Protein AF-A0A832HZ19-F1 (afdb_monomer_lite)

Sequence (85 aa):
MAFMYVLTPELRIKLKEPLGMLIQGSFNETTARIKSMIAHEKPPAIISVGDTVSKNLVENGVLPKLAIVDNRVMRKKTRSLSLPV

Foldseek 3Di:
DDDDDDDDPVRVVVVVDDPDDDQDDDLVRSLVVVVVCCVVVVDPFAEAEEQVRCVSCQVVPNHGPYYHYDCDDPNHHHPDDDHDD

pLDDT: mean 89.75, std 7.65, range [53.78, 97.19]

Radius of gyration: 15.36 Å; chains: 1; bounding box: 31×31×38 Å

Secondary structure (DSSP, 8-state):
--------HHHHHHTTS-SS----S-HHHHHHHHHHHHHHH--S--EEESHHHHHHHHHTT---SEEE--SEETTEE-PPP----

Structure (mmCIF, N/CA/C/O backbone):
data_AF-A0A832HZ19-F1
#
_entry.id   AF-A0A832HZ19-F1
#
loop_
_atom_site.group_PDB
_atom_site.id
_atom_site.type_symbol
_atom_site.label_atom_id
_atom_site.label_alt_id
_atom_site.label_comp_id
_atom_site.label_asym_id
_atom_site.label_entity_id
_atom_site.label_seq_id
_atom_site.pdbx_PDB_ins_code
_atom_site.Cartn_x
_atom_site.Cartn_y
_atom_site.Cartn_z
_atom_site.occupancy
_atom_site.B_iso_or_equiv
_atom_site.auth_seq_id
_atom_site.auth_comp_id
_atom_site.auth_asym_id
_atom_site.auth_atom_id
_atom_site.pdbx_PDB_model_num
ATOM 1 N N . MET A 1 1 ? -0.685 -18.933 -24.122 1.00 53.78 1 MET A N 1
ATOM 2 C CA . MET A 1 1 ? 0.051 -17.898 -24.880 1.00 53.78 1 MET A CA 1
ATOM 3 C C . MET A 1 1 ? 0.034 -16.633 -24.037 1.00 53.78 1 MET A C 1
ATOM 5 O O . MET A 1 1 ? -1.051 -16.180 -23.702 1.00 53.78 1 MET A O 1
ATOM 9 N N . ALA A 1 2 ? 1.187 -16.156 -23.567 1.00 71.56 2 ALA A N 1
ATOM 10 C CA . ALA A 1 2 ? 1.248 -14.973 -22.710 1.00 71.56 2 ALA A CA 1
ATOM 11 C C . ALA A 1 2 ? 1.509 -13.742 -23.582 1.00 71.56 2 ALA A C 1
ATOM 13 O O . ALA A 1 2 ? 2.523 -13.683 -24.274 1.00 71.56 2 ALA A O 1
ATOM 14 N N . PHE A 1 3 ? 0.592 -12.778 -23.564 1.00 79.62 3 PHE A N 1
ATOM 15 C CA . PHE A 1 3 ? 0.834 -11.479 -24.179 1.00 79.62 3 PHE A CA 1
ATOM 16 C C . PHE A 1 3 ? 1.788 -10.690 -23.283 1.00 79.62 3 PHE A C 1
ATOM 18 O O . PHE A 1 3 ? 1.502 -10.470 -22.105 1.00 79.62 3 PHE A O 1
ATOM 25 N N . MET A 1 4 ? 2.935 -10.286 -23.831 1.00 84.69 4 MET A N 1
ATOM 26 C CA . MET A 1 4 ? 3.873 -9.422 -23.124 1.00 84.69 4 MET A CA 1
ATOM 27 C C . MET A 1 4 ? 3.501 -7.967 -23.394 1.00 84.69 4 MET A C 1
ATOM 29 O O . MET A 1 4 ? 3.819 -7.416 -24.445 1.00 84.69 4 MET A O 1
ATOM 33 N N . TYR A 1 5 ? 2.809 -7.350 -22.441 1.00 86.38 5 TYR A N 1
ATOM 34 C CA . TYR A 1 5 ? 2.505 -5.926 -22.494 1.00 86.38 5 TYR A CA 1
ATOM 35 C C . TYR A 1 5 ? 3.734 -5.122 -22.068 1.00 86.38 5 TYR A C 1
ATOM 37 O O . TYR A 1 5 ? 4.274 -5.320 -20.979 1.00 86.38 5 TYR A O 1
ATOM 45 N N . VAL A 1 6 ? 4.177 -4.208 -22.932 1.00 90.44 6 VAL A N 1
ATOM 46 C CA . VAL A 1 6 ? 5.316 -3.321 -22.674 1.00 90.44 6 VAL A CA 1
ATOM 47 C C . VAL A 1 6 ? 4.828 -1.879 -22.699 1.00 90.44 6 VAL A C 1
ATOM 49 O O . VAL A 1 6 ? 4.157 -1.453 -23.634 1.00 90.44 6 VAL A O 1
ATOM 52 N N . LEU A 1 7 ? 5.163 -1.124 -21.652 1.00 92.75 7 LEU A N 1
ATOM 53 C CA . LEU A 1 7 ? 4.891 0.310 -21.582 1.00 92.75 7 LEU A CA 1
ATOM 54 C C . LEU A 1 7 ? 5.709 1.061 -22.634 1.00 92.75 7 LEU A C 1
ATOM 56 O O . LEU A 1 7 ? 6.932 0.908 -22.681 1.00 92.75 7 LEU A O 1
ATOM 60 N N . THR A 1 8 ? 5.048 1.915 -23.418 1.00 96.31 8 THR A N 1
ATOM 61 C CA . THR A 1 8 ? 5.738 2.829 -24.335 1.00 96.31 8 THR A CA 1
ATOM 62 C C . THR A 1 8 ? 6.574 3.849 -23.543 1.00 96.31 8 THR A C 1
ATOM 64 O O . THR A 1 8 ? 6.277 4.108 -22.365 1.00 96.31 8 THR A O 1
ATOM 67 N N . PRO A 1 9 ? 7.627 4.441 -24.137 1.00 95.62 9 PRO A N 1
ATOM 68 C CA . PRO A 1 9 ? 8.441 5.457 -23.469 1.00 95.62 9 PRO A CA 1
ATOM 69 C C . PRO A 1 9 ? 7.622 6.638 -22.928 1.00 95.62 9 PRO A C 1
ATOM 71 O O . PRO A 1 9 ? 7.855 7.091 -21.807 1.00 95.62 9 PRO A O 1
ATOM 74 N N . GLU A 1 10 ? 6.617 7.084 -23.678 1.00 96.12 10 GLU A N 1
ATOM 75 C CA . GLU A 1 10 ? 5.753 8.216 -23.335 1.00 96.12 10 GLU A CA 1
ATOM 76 C C . GLU A 1 10 ? 4.890 7.885 -22.115 1.00 96.12 10 GLU A C 1
ATOM 78 O O . GLU A 1 10 ? 4.832 8.655 -21.153 1.00 96.12 10 GLU A O 1
ATOM 83 N N . LEU A 1 11 ? 4.273 6.697 -22.105 1.00 95.31 11 LEU A N 1
ATOM 84 C CA . LEU A 1 11 ? 3.495 6.228 -20.959 1.00 95.31 11 LEU A CA 1
ATOM 85 C C . LEU A 1 11 ? 4.378 6.018 -19.730 1.00 95.31 11 LEU A C 1
ATOM 87 O O . LEU A 1 11 ? 3.962 6.340 -18.621 1.00 95.31 11 LEU A O 1
ATOM 91 N N . ARG A 1 12 ? 5.613 5.535 -19.901 1.00 92.81 12 ARG A N 1
ATOM 92 C CA . ARG A 1 12 ? 6.561 5.389 -18.788 1.00 92.81 12 ARG A CA 1
ATOM 93 C C . ARG A 1 12 ? 6.884 6.731 -18.135 1.00 92.81 12 ARG A C 1
ATOM 95 O O . ARG A 1 12 ? 7.077 6.756 -16.924 1.00 92.81 12 ARG A O 1
ATOM 102 N N . ILE A 1 13 ? 6.984 7.816 -18.900 1.00 94.38 13 ILE A N 1
ATOM 103 C CA . ILE A 1 13 ? 7.191 9.158 -18.339 1.00 94.38 13 ILE A CA 1
ATOM 104 C C . ILE A 1 13 ? 5.915 9.615 -17.632 1.00 94.38 13 ILE A C 1
ATOM 106 O O . ILE A 1 13 ? 5.974 9.976 -16.462 1.00 94.38 13 ILE A O 1
ATOM 110 N N . LYS A 1 14 ? 4.761 9.508 -18.299 1.00 94.31 14 LYS A N 1
ATOM 111 C CA . LYS A 1 14 ? 3.470 9.952 -17.756 1.00 94.31 14 LYS A CA 1
ATOM 112 C C . LYS A 1 14 ? 3.103 9.266 -16.437 1.00 94.31 14 LYS A C 1
ATOM 114 O O . LYS A 1 14 ? 2.613 9.919 -15.528 1.00 94.31 14 LYS A O 1
ATOM 119 N N . LEU A 1 15 ? 3.358 7.964 -16.316 1.00 92.56 15 LEU A N 1
ATOM 120 C CA . LEU A 1 15 ? 3.022 7.176 -15.125 1.00 92.56 15 LEU A CA 1
ATOM 121 C C . LEU A 1 15 ? 4.007 7.346 -13.956 1.00 92.56 15 LEU A C 1
ATOM 123 O O . LEU A 1 15 ? 3.824 6.708 -12.921 1.00 92.56 15 LEU A O 1
ATOM 127 N N . LYS A 1 16 ? 5.060 8.161 -14.101 1.00 90.62 16 LYS A N 1
ATOM 128 C CA . LYS A 1 16 ? 5.889 8.568 -12.954 1.00 90.62 16 LYS A CA 1
ATOM 129 C C . LYS A 1 16 ? 5.217 9.647 -12.113 1.00 90.62 16 LYS A C 1
ATOM 131 O O . LYS A 1 16 ? 5.542 9.758 -10.934 1.00 90.62 16 LYS A O 1
ATOM 136 N N . GLU A 1 17 ? 4.304 10.408 -12.707 1.00 93.62 17 GLU A N 1
ATOM 137 C CA . GLU A 1 17 ? 3.522 11.393 -11.975 1.00 93.62 17 GLU A CA 1
ATOM 138 C C . GLU A 1 17 ? 2.467 10.688 -11.109 1.00 93.62 17 GLU A C 1
ATOM 140 O O . GLU A 1 17 ? 1.825 9.735 -11.571 1.00 93.62 17 GLU A O 1
ATOM 145 N N . PRO A 1 18 ? 2.266 11.123 -9.852 1.00 92.81 18 PRO A N 1
ATOM 146 C CA . PRO A 1 18 ? 1.212 10.586 -9.007 1.00 92.81 18 PRO A CA 1
ATOM 147 C C . PRO A 1 18 ? -0.159 10.733 -9.677 1.00 92.81 18 PRO A C 1
ATOM 149 O O . PRO A 1 18 ? -0.592 11.833 -10.005 1.00 92.81 18 PRO A O 1
ATOM 152 N N . LEU A 1 19 ? -0.882 9.621 -9.831 1.00 91.56 19 LEU A N 1
ATOM 153 C CA . LEU A 1 19 ? -2.261 9.627 -10.349 1.00 91.56 19 LEU A CA 1
ATOM 154 C C . LEU A 1 19 ? -3.287 10.152 -9.328 1.00 91.56 19 LEU A C 1
ATOM 156 O O . LEU A 1 19 ? -4.470 10.264 -9.633 1.00 91.56 19 LEU A O 1
ATOM 160 N N . GLY A 1 20 ? -2.841 10.443 -8.109 1.00 91.44 20 GLY A N 1
ATOM 161 C CA . GLY A 1 20 ? -3.657 10.945 -7.017 1.00 91.44 20 GLY A CA 1
ATOM 162 C C . GLY A 1 20 ? -2.811 11.748 -6.039 1.00 91.44 20 GLY A C 1
ATOM 163 O O . GLY A 1 20 ? -1.685 12.145 -6.340 1.00 91.44 20 GLY A O 1
ATOM 164 N N . MET A 1 21 ? -3.349 11.979 -4.845 1.00 93.12 21 MET A N 1
ATOM 165 C CA . MET A 1 21 ? -2.649 12.743 -3.820 1.00 93.12 21 MET A CA 1
ATOM 166 C C . MET A 1 21 ? -1.402 11.997 -3.333 1.00 93.12 21 MET A C 1
ATOM 168 O O . MET A 1 21 ? -1.495 10.908 -2.766 1.00 93.12 21 MET A O 1
ATOM 172 N N . LEU A 1 22 ? -0.231 12.611 -3.507 1.00 93.31 22 LEU A N 1
ATOM 173 C CA . LEU A 1 22 ? 1.000 12.127 -2.896 1.00 93.31 22 LEU A CA 1
ATOM 174 C C . LEU A 1 22 ? 1.068 12.594 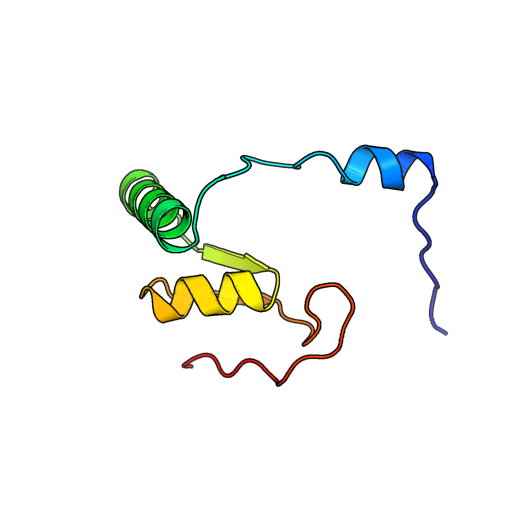-1.438 1.00 93.31 22 LEU A C 1
ATOM 176 O O . LEU A 1 22 ? 1.221 13.783 -1.161 1.00 93.31 22 LEU A O 1
ATOM 180 N N . ILE A 1 23 ? 0.988 11.650 -0.504 1.00 92.44 23 ILE A N 1
ATOM 181 C CA . ILE A 1 23 ? 1.161 11.919 0.925 1.00 92.44 23 ILE A CA 1
ATOM 182 C C . ILE A 1 23 ? 2.634 11.692 1.279 1.00 92.44 23 ILE A C 1
ATOM 184 O O . ILE A 1 23 ? 3.111 10.560 1.269 1.00 92.44 23 ILE A O 1
ATOM 188 N N . GLN A 1 24 ? 3.359 12.774 1.565 1.00 92.38 24 GLN A N 1
ATOM 189 C CA . GLN A 1 24 ? 4.784 12.746 1.909 1.00 92.38 24 GLN A CA 1
ATOM 190 C C . GLN A 1 24 ? 5.001 12.841 3.425 1.00 92.38 24 GLN A C 1
ATOM 192 O O . GLN A 1 24 ? 4.183 13.423 4.137 1.00 92.38 24 GLN A O 1
ATOM 197 N N . GLY A 1 25 ? 6.116 12.279 3.894 1.00 92.81 25 GLY A N 1
ATOM 198 C CA . GLY A 1 25 ? 6.521 12.257 5.299 1.00 92.81 25 GLY A CA 1
ATOM 199 C C . GLY A 1 25 ? 7.070 10.892 5.710 1.00 92.81 25 GLY A C 1
ATOM 200 O O . GLY A 1 25 ? 7.228 9.986 4.888 1.00 92.81 25 GLY A O 1
ATOM 201 N N . SER A 1 26 ? 7.347 10.735 6.996 1.00 89.12 26 SER A N 1
ATOM 202 C CA . SER A 1 26 ? 7.641 9.445 7.620 1.00 89.12 26 SER A CA 1
ATOM 203 C C . SER A 1 26 ? 6.417 8.518 7.618 1.00 89.12 26 SER A C 1
ATOM 205 O O . SER A 1 26 ? 5.271 8.945 7.444 1.00 89.12 26 SER A O 1
ATOM 207 N N . PHE A 1 27 ? 6.632 7.221 7.856 1.00 83.50 27 PHE A N 1
ATOM 208 C CA . PHE A 1 27 ? 5.534 6.250 7.949 1.00 83.50 27 PHE A CA 1
ATOM 209 C C . PHE A 1 27 ? 4.483 6.642 8.997 1.00 83.50 27 PHE A C 1
ATOM 211 O O . PHE A 1 27 ? 3.287 6.543 8.731 1.00 83.50 27 PHE A O 1
ATOM 218 N N . ASN A 1 28 ? 4.907 7.165 10.148 1.00 85.31 28 ASN A N 1
ATOM 219 C CA . ASN A 1 28 ? 3.987 7.582 11.205 1.00 85.31 28 ASN A CA 1
ATOM 220 C C . ASN A 1 28 ? 3.140 8.791 10.778 1.00 85.31 28 ASN A C 1
ATOM 222 O O . ASN A 1 28 ? 1.922 8.781 10.954 1.00 85.31 28 ASN A O 1
ATOM 226 N N . GLU A 1 29 ? 3.761 9.804 10.166 1.00 91.12 29 GLU A N 1
ATOM 227 C CA . GLU A 1 29 ? 3.064 11.012 9.699 1.00 91.12 29 GLU A CA 1
ATOM 228 C C . GLU A 1 29 ? 2.059 10.694 8.591 1.00 91.12 29 GLU A C 1
ATOM 230 O O . GLU A 1 29 ? 0.897 11.104 8.650 1.00 91.12 29 GLU A O 1
ATOM 235 N N . THR A 1 30 ? 2.490 9.924 7.590 1.00 92.00 30 THR A N 1
ATOM 236 C CA . THR A 1 30 ? 1.631 9.547 6.462 1.00 92.00 30 THR A CA 1
ATOM 237 C C . THR A 1 30 ? 0.439 8.714 6.927 1.00 92.00 30 THR A C 1
ATOM 239 O O . THR A 1 30 ? -0.694 8.981 6.524 1.00 92.00 30 THR A O 1
ATOM 242 N N . THR A 1 31 ? 0.654 7.770 7.844 1.00 87.44 31 THR A N 1
ATOM 243 C CA . THR A 1 31 ? -0.422 6.918 8.364 1.00 87.44 31 THR A CA 1
ATOM 244 C C . THR A 1 31 ? -1.405 7.685 9.239 1.00 87.44 31 THR A C 1
ATOM 246 O O . THR A 1 31 ? -2.613 7.466 9.136 1.00 87.44 31 THR A O 1
ATOM 249 N N . ALA A 1 32 ? -0.927 8.624 10.061 1.00 91.31 32 AL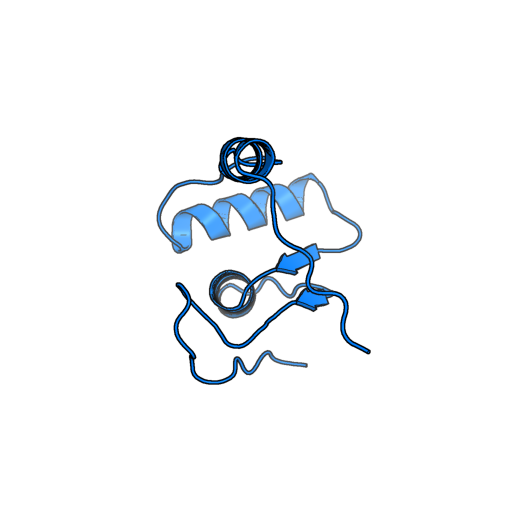A A N 1
ATOM 250 C CA . ALA A 1 32 ? -1.798 9.514 10.825 1.00 91.31 32 ALA A CA 1
ATOM 251 C C . ALA A 1 32 ? -2.694 10.348 9.896 1.00 91.31 32 ALA A C 1
ATOM 253 O O . ALA A 1 32 ? -3.900 10.445 10.119 1.00 91.31 32 ALA A O 1
ATOM 254 N N . ARG A 1 33 ? -2.132 10.880 8.804 1.00 94.00 33 ARG A N 1
ATOM 255 C CA . ARG A 1 33 ? -2.892 11.654 7.814 1.00 94.00 33 ARG A CA 1
ATOM 256 C C . ARG A 1 33 ? -3.950 10.806 7.109 1.00 94.00 33 ARG A C 1
ATOM 258 O O . ARG A 1 33 ? -5.089 11.247 6.988 1.00 94.00 33 ARG A O 1
ATOM 265 N N . ILE A 1 34 ? -3.603 9.578 6.721 1.00 93.31 34 ILE A N 1
ATOM 266 C CA . ILE A 1 34 ? -4.545 8.618 6.125 1.00 93.31 34 ILE A CA 1
ATOM 267 C C . ILE A 1 34 ? -5.699 8.314 7.089 1.00 93.31 34 ILE A C 1
ATOM 269 O O . ILE A 1 34 ? -6.856 8.351 6.680 1.00 93.31 34 ILE A O 1
ATOM 273 N N . LYS A 1 35 ? -5.419 8.071 8.377 1.00 92.81 35 LYS A N 1
ATOM 274 C CA . LYS A 1 35 ? -6.466 7.846 9.390 1.00 92.81 35 LYS A CA 1
ATOM 275 C C . LYS A 1 35 ? -7.426 9.027 9.502 1.00 92.81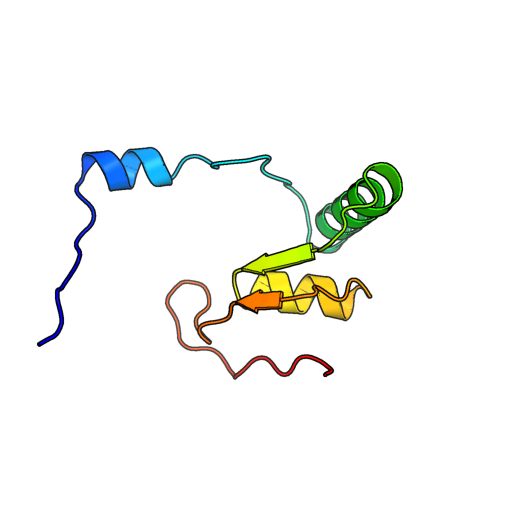 35 LYS A C 1
ATOM 277 O O . LYS A 1 35 ? -8.636 8.815 9.542 1.00 92.81 35 LYS A O 1
ATOM 282 N N . SER A 1 36 ? -6.905 10.253 9.512 1.00 94.75 36 SER A N 1
ATOM 283 C CA . SER A 1 36 ? -7.735 11.461 9.537 1.00 94.75 36 SER A CA 1
ATOM 284 C C . SER A 1 36 ? -8.623 11.577 8.296 1.00 94.75 36 SER A C 1
ATOM 286 O O . SER A 1 36 ? -9.801 11.901 8.425 1.00 94.75 36 SER A O 1
ATOM 288 N N . MET A 1 37 ? -8.096 11.255 7.108 1.00 94.56 37 MET A N 1
ATOM 289 C CA . MET A 1 37 ? -8.882 11.232 5.867 1.00 94.56 37 MET A CA 1
ATOM 290 C C . MET A 1 37 ? -9.993 10.181 5.925 1.00 94.56 37 MET A C 1
ATOM 292 O O . MET A 1 37 ? -11.142 10.501 5.651 1.00 94.56 37 MET A O 1
ATOM 296 N N . ILE A 1 38 ? -9.691 8.959 6.373 1.00 94.50 38 ILE A N 1
ATOM 297 C CA . ILE A 1 38 ? -10.686 7.885 6.528 1.00 94.50 38 ILE A CA 1
ATOM 298 C C . ILE A 1 38 ? -11.795 8.297 7.502 1.00 94.50 38 ILE A C 1
ATOM 300 O O . ILE A 1 38 ? -12.971 8.069 7.226 1.00 94.50 38 ILE A O 1
ATOM 304 N N . ALA A 1 39 ? -11.440 8.907 8.635 1.00 94.94 39 ALA A N 1
ATOM 305 C CA . ALA A 1 39 ? -12.414 9.351 9.630 1.00 94.94 39 ALA A CA 1
ATOM 306 C C . ALA A 1 39 ? -13.341 10.455 9.092 1.00 94.94 39 ALA A C 1
ATOM 308 O O . ALA A 1 39 ? -14.520 10.496 9.453 1.00 94.94 39 ALA A O 1
ATOM 309 N N . HIS A 1 40 ? -12.812 11.332 8.235 1.00 97.19 40 HIS A N 1
ATOM 310 C CA . HIS A 1 40 ? -13.558 12.430 7.630 1.00 97.19 40 HIS A CA 1
ATOM 3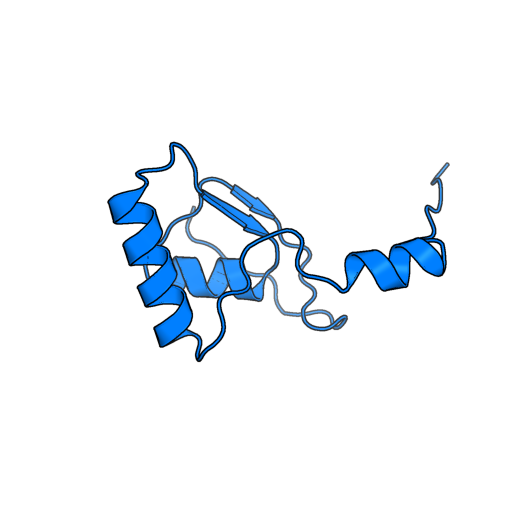11 C C . HIS A 1 40 ? -14.430 11.969 6.454 1.00 97.19 40 HIS A C 1
ATOM 313 O O . HIS A 1 40 ? -15.627 12.242 6.434 1.00 97.19 40 HIS A O 1
ATOM 319 N N . GLU A 1 41 ? -13.848 11.239 5.502 1.00 95.62 41 GLU A N 1
ATOM 320 C CA . GLU A 1 41 ? -14.509 10.799 4.267 1.00 95.62 41 GLU A CA 1
ATOM 321 C C . GLU A 1 41 ? -15.441 9.601 4.482 1.00 95.62 41 GLU A C 1
ATOM 323 O O . GLU A 1 41 ? -16.400 9.431 3.733 1.00 95.62 41 GLU A O 1
ATOM 328 N N . LYS A 1 42 ? -15.171 8.769 5.498 1.00 94.81 42 LYS A N 1
ATOM 329 C CA . LYS A 1 42 ? -15.896 7.520 5.796 1.00 94.81 42 LYS A CA 1
ATOM 330 C C . LYS A 1 42 ? -16.104 6.653 4.544 1.00 94.81 42 LYS A C 1
ATOM 332 O O . LYS A 1 42 ? -17.243 6.308 4.214 1.00 94.81 42 LYS A O 1
ATOM 337 N N . PRO A 1 43 ? -15.021 6.297 3.828 1.00 95.56 43 PRO A N 1
ATOM 338 C CA . PRO A 1 43 ? -15.142 5.550 2.589 1.00 95.56 43 PRO A CA 1
ATOM 339 C C . PRO A 1 43 ? -15.743 4.157 2.849 1.00 95.56 43 PRO A C 1
ATOM 341 O O . PRO A 1 43 ? -15.438 3.531 3.867 1.00 95.56 43 PRO A O 1
ATOM 344 N N . PRO A 1 44 ? -16.544 3.615 1.915 1.00 95.62 44 PRO A N 1
ATOM 345 C CA . PRO A 1 44 ? -17.171 2.299 2.075 1.00 95.62 44 PRO A CA 1
ATOM 346 C C . PRO A 1 44 ? -16.164 1.138 2.033 1.00 95.62 44 PRO A C 1
ATOM 348 O O . PRO A 1 44 ? -16.482 0.015 2.427 1.00 95.62 44 PRO A O 1
ATOM 351 N N . ALA A 1 45 ? -14.960 1.379 1.511 1.00 95.31 45 ALA A N 1
ATOM 352 C CA . ALA A 1 45 ? -13.874 0.416 1.476 1.00 95.31 45 ALA A CA 1
ATOM 353 C C . ALA A 1 45 ? -12.523 1.126 1.354 1.00 95.31 45 ALA A C 1
ATOM 355 O O . ALA A 1 45 ? -12.410 2.170 0.716 1.00 95.31 45 ALA A O 1
ATOM 356 N N . ILE A 1 46 ? -11.492 0.496 1.913 1.00 95.19 46 ILE A N 1
ATOM 357 C CA . ILE A 1 46 ? -10.091 0.887 1.745 1.00 95.19 46 ILE A CA 1
ATOM 358 C C . ILE A 1 46 ? -9.390 -0.246 1.001 1.00 95.19 46 ILE A C 1
ATOM 360 O O . ILE A 1 46 ? -9.527 -1.410 1.383 1.00 95.19 46 ILE A O 1
ATOM 364 N N . ILE A 1 47 ? -8.648 0.092 -0.051 1.00 96.12 47 ILE A N 1
ATOM 365 C CA . ILE A 1 47 ? -7.854 -0.855 -0.838 1.00 96.12 47 ILE A CA 1
ATOM 366 C C . ILE A 1 47 ? -6.394 -0.419 -0.764 1.00 96.12 47 ILE A C 1
ATOM 368 O O . ILE A 1 47 ? -6.088 0.747 -1.015 1.00 96.12 47 ILE A O 1
ATOM 372 N N . SER A 1 48 ? -5.493 -1.341 -0.433 1.00 94.94 48 SER A N 1
ATOM 373 C CA . SER A 1 48 ? -4.051 -1.095 -0.435 1.00 94.94 48 SER A CA 1
ATOM 374 C C . SER A 1 48 ? -3.372 -1.848 -1.573 1.00 94.94 48 SER A C 1
ATOM 376 O O . SER A 1 48 ? -3.717 -2.989 -1.880 1.00 94.94 48 SER A O 1
ATOM 378 N N . VAL A 1 49 ? -2.388 -1.208 -2.205 1.00 94.50 49 VAL A N 1
ATOM 379 C CA . VAL A 1 49 ? -1.597 -1.803 -3.287 1.00 94.50 49 VAL A CA 1
ATOM 380 C C . VAL A 1 49 ? -0.120 -1.709 -2.929 1.00 94.50 49 VAL A C 1
ATOM 382 O O . VAL A 1 49 ? 0.396 -0.625 -2.657 1.00 94.50 49 VAL A O 1
ATOM 385 N N . GLY A 1 50 ? 0.554 -2.854 -2.931 1.00 92.06 50 GLY A N 1
ATOM 386 C CA . GLY A 1 50 ? 1.958 -3.003 -2.575 1.00 92.06 50 GLY A CA 1
ATOM 387 C C . GLY A 1 50 ? 2.173 -3.472 -1.137 1.00 92.06 50 GLY A C 1
ATOM 388 O O . GLY A 1 50 ? 1.446 -3.115 -0.204 1.00 92.06 50 GLY A O 1
ATOM 389 N N . ASP A 1 51 ? 3.223 -4.267 -0.962 1.00 92.06 51 ASP A N 1
ATOM 390 C CA . ASP A 1 51 ? 3.552 -4.959 0.283 1.00 92.06 51 ASP A CA 1
ATOM 391 C C . ASP A 1 51 ? 3.851 -3.998 1.441 1.00 92.06 51 ASP A C 1
ATOM 393 O O . ASP A 1 51 ? 3.292 -4.134 2.528 1.00 92.06 51 ASP A O 1
ATOM 397 N N . THR A 1 52 ? 4.689 -2.980 1.217 1.00 90.81 52 THR A N 1
ATOM 398 C CA . THR A 1 52 ? 5.070 -2.020 2.269 1.00 90.81 52 THR A CA 1
ATOM 399 C C . THR A 1 52 ? 3.883 -1.190 2.749 1.00 90.81 52 THR A C 1
ATOM 401 O O . THR A 1 52 ? 3.728 -0.985 3.950 1.00 90.81 52 THR A O 1
ATOM 404 N N . VAL A 1 53 ? 3.032 -0.732 1.827 1.00 91.31 53 VAL A N 1
ATOM 405 C CA . VAL A 1 53 ? 1.856 0.084 2.164 1.00 91.31 53 VAL A CA 1
ATOM 406 C C . VAL A 1 53 ? 0.853 -0.747 2.954 1.00 91.31 53 VAL A C 1
ATOM 408 O O . VAL A 1 53 ? 0.394 -0.316 4.009 1.00 91.31 53 VAL A O 1
ATOM 411 N N . SER A 1 54 ? 0.565 -1.960 2.477 1.00 92.69 54 SER A N 1
ATOM 412 C CA . SER A 1 54 ? -0.378 -2.868 3.132 1.00 92.69 54 SER A CA 1
ATOM 413 C C . SER A 1 54 ? 0.083 -3.228 4.545 1.00 92.69 54 SER A C 1
ATOM 415 O O . SER A 1 54 ? -0.702 -3.143 5.486 1.00 92.69 54 SER A O 1
ATOM 417 N N . LYS A 1 55 ? 1.375 -3.538 4.717 1.00 91.19 55 LYS A N 1
ATOM 418 C CA . LYS A 1 55 ? 1.973 -3.799 6.031 1.00 91.19 55 LYS A CA 1
ATOM 419 C C . LYS A 1 55 ? 1.814 -2.606 6.975 1.00 91.19 55 LYS A C 1
ATOM 421 O O . LYS A 1 55 ? 1.314 -2.763 8.083 1.00 91.19 55 LYS A O 1
ATOM 426 N N . ASN A 1 56 ? 2.212 -1.421 6.517 1.00 90.38 56 ASN A N 1
ATOM 427 C CA . ASN A 1 56 ? 2.213 -0.212 7.333 1.00 90.38 56 ASN A CA 1
ATOM 428 C C . ASN A 1 56 ? 0.799 0.185 7.794 1.00 90.38 56 ASN A C 1
ATOM 430 O O . ASN A 1 56 ? 0.619 0.580 8.942 1.00 90.38 56 ASN A O 1
ATOM 434 N N . LEU A 1 57 ? -0.214 0.048 6.931 1.00 90.88 57 LEU A N 1
ATOM 435 C CA . LEU A 1 57 ? -1.608 0.309 7.309 1.00 90.88 57 LEU A CA 1
ATOM 436 C C . LEU A 1 57 ? -2.067 -0.622 8.435 1.00 90.88 57 LEU A C 1
ATOM 438 O O . LEU A 1 57 ? -2.574 -0.148 9.453 1.00 90.88 57 LEU A O 1
ATOM 442 N N . VAL A 1 58 ? -1.826 -1.924 8.280 1.00 90.88 58 VAL A N 1
ATOM 443 C CA . VAL A 1 58 ? -2.248 -2.942 9.248 1.00 90.88 58 VAL A CA 1
ATOM 444 C C . VAL A 1 58 ? -1.527 -2.796 10.585 1.00 90.88 58 VAL A C 1
ATOM 446 O O . VAL A 1 58 ? -2.185 -2.816 11.622 1.00 90.88 58 VAL A O 1
ATOM 449 N N . GLU A 1 59 ? -0.207 -2.588 10.587 1.00 89.69 59 GLU A N 1
ATOM 450 C CA . GLU A 1 59 ? 0.573 -2.369 11.821 1.00 89.69 59 GLU A CA 1
ATOM 451 C C . GLU A 1 59 ? 0.096 -1.136 12.600 1.00 89.69 59 GLU A C 1
ATOM 453 O O . GLU A 1 59 ? 0.225 -1.071 13.819 1.00 89.69 59 GLU A O 1
ATOM 458 N N . ASN A 1 60 ? -0.520 -0.182 11.907 1.00 87.50 60 ASN A N 1
ATOM 459 C CA . ASN A 1 60 ? -1.111 1.004 12.504 1.00 87.50 60 ASN A CA 1
ATOM 460 C C . ASN A 1 60 ? -2.626 0.875 12.743 1.00 87.50 60 ASN A C 1
ATOM 462 O O . ASN A 1 60 ? -3.271 1.877 13.045 1.00 87.50 60 ASN A O 1
ATOM 466 N N . GLY A 1 61 ? -3.225 -0.310 12.634 1.00 88.69 61 GLY A N 1
ATOM 467 C CA . GLY A 1 61 ? -4.641 -0.535 12.948 1.00 88.69 61 GLY A CA 1
ATOM 468 C C . GLY A 1 61 ? -5.628 -0.073 11.872 1.00 88.69 61 GLY A C 1
ATOM 469 O O . GLY A 1 61 ? -6.810 0.092 12.163 1.00 88.69 61 GLY A O 1
ATOM 470 N N . VAL A 1 62 ? -5.172 0.149 10.637 1.00 90.00 62 VAL A N 1
ATOM 471 C CA . VAL A 1 62 ? -6.045 0.343 9.471 1.00 90.00 62 VAL A CA 1
ATOM 472 C C . VAL A 1 62 ? -6.101 -0.968 8.694 1.00 90.00 62 VAL A C 1
ATOM 474 O O . VAL A 1 62 ? -5.130 -1.350 8.046 1.00 90.00 62 VAL A O 1
ATOM 477 N N . LEU A 1 63 ? -7.242 -1.654 8.750 1.00 91.44 63 LEU A N 1
ATOM 478 C CA . LEU A 1 63 ? -7.460 -2.907 8.028 1.00 91.44 63 LEU A CA 1
ATOM 479 C C . LEU A 1 63 ? -8.100 -2.619 6.660 1.00 91.44 63 LEU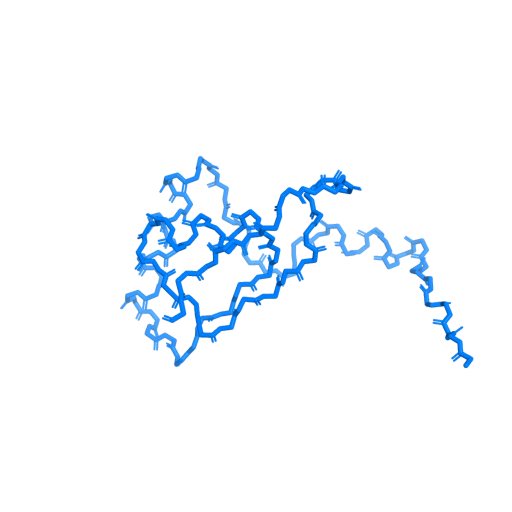 A C 1
ATOM 481 O O . LEU A 1 63 ? -9.279 -2.255 6.607 1.00 91.44 63 LEU A O 1
ATOM 485 N N . PRO A 1 64 ? -7.355 -2.734 5.544 1.00 92.81 64 PRO A N 1
ATOM 486 C CA . PRO A 1 64 ? -7.939 -2.596 4.219 1.00 92.81 64 PRO A CA 1
ATOM 487 C C . PRO A 1 64 ? -8.885 -3.768 3.932 1.00 92.81 64 PRO A C 1
ATOM 489 O O . PRO A 1 64 ? -8.622 -4.906 4.309 1.00 92.81 64 PRO A O 1
ATOM 492 N N . LYS A 1 65 ? -9.966 -3.500 3.196 1.00 95.62 65 LYS A N 1
ATOM 493 C CA . LYS A 1 65 ? -10.899 -4.534 2.722 1.00 95.62 65 LYS A CA 1
ATOM 494 C C . LYS A 1 65 ? -10.252 -5.450 1.680 1.00 95.62 65 LYS A C 1
ATOM 496 O O . LYS A 1 65 ? -10.639 -6.605 1.547 1.00 95.62 65 LYS A O 1
ATOM 501 N N . LEU A 1 66 ? -9.295 -4.917 0.920 1.00 95.00 66 LEU A N 1
ATOM 502 C CA . LEU A 1 66 ? -8.511 -5.651 -0.067 1.00 95.00 66 LEU A CA 1
ATOM 503 C C . LEU A 1 66 ? -7.066 -5.149 -0.043 1.00 95.00 66 LEU A C 1
ATOM 505 O O . LEU A 1 66 ? -6.826 -3.951 -0.187 1.00 95.00 66 LEU A O 1
ATOM 509 N N . ALA A 1 67 ? -6.119 -6.074 0.082 1.00 94.31 67 ALA A N 1
ATOM 510 C CA . ALA A 1 67 ? -4.696 -5.809 -0.075 1.00 94.31 67 ALA A CA 1
ATOM 511 C C . ALA A 1 67 ? -4.165 -6.552 -1.308 1.00 94.31 67 ALA A C 1
ATOM 513 O O . ALA A 1 67 ? -4.309 -7.769 -1.417 1.00 94.31 67 ALA A O 1
ATOM 514 N N . ILE A 1 68 ? -3.552 -5.820 -2.236 1.00 94.44 68 ILE A N 1
ATOM 515 C CA . ILE A 1 68 ? -2.929 -6.366 -3.446 1.00 94.44 68 ILE A CA 1
ATOM 516 C C . ILE A 1 68 ? -1.416 -6.371 -3.234 1.00 94.44 68 ILE A C 1
ATOM 518 O O . ILE A 1 68 ? -0.805 -5.308 -3.116 1.00 94.44 68 ILE A O 1
ATOM 522 N N . VAL A 1 69 ? -0.813 -7.557 -3.188 1.00 92.81 69 VAL A N 1
ATOM 523 C CA . VAL A 1 69 ? 0.618 -7.757 -2.902 1.00 92.81 69 VAL A CA 1
ATOM 524 C C . VAL A 1 69 ? 1.257 -8.670 -3.942 1.00 92.81 69 VAL A C 1
ATOM 526 O O . VAL A 1 69 ? 0.589 -9.548 -4.492 1.00 92.81 69 VAL A O 1
ATOM 529 N N . ASP A 1 70 ? 2.546 -8.476 -4.213 1.00 91.69 70 ASP A N 1
ATOM 530 C CA . ASP A 1 70 ? 3.308 -9.296 -5.166 1.00 91.69 70 ASP A CA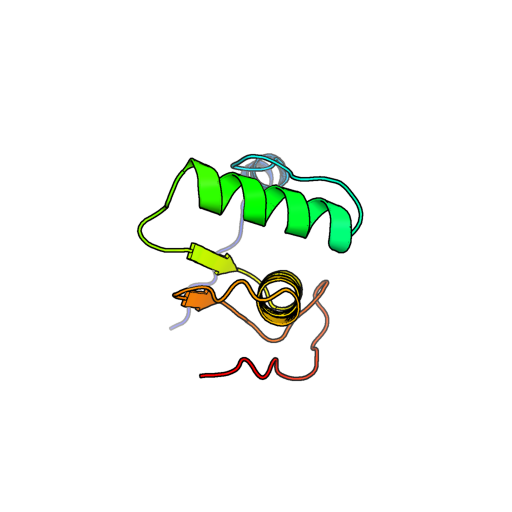 1
ATOM 531 C C . ASP A 1 70 ? 4.586 -9.903 -4.558 1.00 91.69 70 ASP A C 1
ATOM 533 O O . ASP A 1 70 ? 5.336 -10.596 -5.252 1.00 91.69 70 ASP A O 1
ATOM 537 N N . ASN A 1 71 ? 4.825 -9.697 -3.255 1.00 90.75 71 ASN A N 1
ATOM 538 C CA . ASN A 1 71 ? 6.029 -10.117 -2.535 1.00 90.75 71 ASN A CA 1
ATOM 539 C C . ASN A 1 71 ? 7.313 -9.520 -3.127 1.00 90.75 71 ASN A C 1
ATOM 541 O O . ASN A 1 71 ? 8.396 -10.124 -3.048 1.00 90.75 71 ASN A O 1
ATOM 545 N N . ARG A 1 72 ? 7.224 -8.322 -3.720 1.00 90.38 72 ARG A N 1
ATOM 546 C CA . ARG A 1 72 ? 8.374 -7.584 -4.242 1.00 90.38 72 ARG A CA 1
ATOM 547 C C . ARG A 1 72 ? 8.358 -6.138 -3.766 1.00 90.38 72 ARG A C 1
ATOM 549 O O . ARG A 1 72 ? 7.472 -5.350 -4.059 1.00 90.38 72 ARG A O 1
ATOM 556 N N . VAL A 1 73 ? 9.440 -5.735 -3.112 1.00 89.25 73 VAL A N 1
ATOM 557 C CA . VAL A 1 73 ? 9.653 -4.347 -2.685 1.00 89.25 73 VAL A CA 1
ATOM 558 C C . VAL A 1 73 ? 10.867 -3.803 -3.415 1.00 89.25 73 VAL A C 1
ATOM 560 O O . VAL A 1 73 ? 11.900 -4.467 -3.507 1.00 89.25 73 VAL A O 1
ATOM 563 N N . MET A 1 74 ? 10.749 -2.602 -3.988 1.00 88.25 74 MET A N 1
ATOM 564 C CA . MET A 1 74 ? 11.842 -1.959 -4.734 1.00 88.25 74 MET A CA 1
ATOM 565 C C . MET A 1 74 ? 12.467 -2.886 -5.797 1.00 88.25 74 MET A C 1
ATOM 567 O O . MET A 1 74 ? 13.682 -2.911 -5.991 1.00 88.25 74 MET A O 1
ATOM 571 N N . ARG A 1 75 ? 11.621 -3.670 -6.485 1.00 86.44 75 ARG A N 1
ATOM 572 C CA . ARG A 1 75 ? 11.977 -4.679 -7.508 1.00 86.44 75 ARG A CA 1
ATOM 573 C C . ARG A 1 75 ? 12.702 -5.934 -6.993 1.00 86.44 75 ARG A C 1
ATOM 575 O O . ARG A 1 75 ? 12.969 -6.829 -7.800 1.00 86.44 75 ARG A O 1
ATOM 582 N N . LYS A 1 76 ? 12.958 -6.060 -5.688 1.00 90.25 76 LYS A N 1
ATOM 583 C CA . LYS A 1 76 ? 13.590 -7.230 -5.054 1.00 90.25 76 LYS A CA 1
ATOM 584 C C . LYS A 1 76 ? 12.537 -8.123 -4.400 1.00 90.25 76 LYS A C 1
ATOM 586 O O . LYS A 1 76 ? 11.564 -7.615 -3.853 1.00 90.25 76 LYS A O 1
ATOM 591 N N . LYS A 1 77 ? 12.732 -9.445 -4.452 1.00 90.00 77 LYS A N 1
ATOM 592 C CA . LYS A 1 77 ? 11.887 -10.386 -3.700 1.00 90.00 77 LYS A CA 1
ATOM 593 C C . LYS A 1 77 ? 12.016 -10.093 -2.206 1.00 90.00 77 LYS A C 1
ATOM 595 O O . LYS A 1 77 ? 13.126 -9.881 -1.721 1.00 90.00 77 LYS A O 1
ATOM 600 N N . THR A 1 78 ? 10.894 -10.094 -1.504 1.00 88.19 78 THR A N 1
ATOM 601 C CA . THR A 1 78 ? 10.836 -9.963 -0.047 1.00 88.19 78 THR A CA 1
ATOM 602 C C . THR A 1 78 ? 10.176 -11.197 0.561 1.00 88.19 78 THR A C 1
ATOM 604 O O . THR A 1 78 ? 9.588 -12.018 -0.145 1.00 88.19 78 THR A O 1
ATOM 607 N N . ARG A 1 79 ? 10.297 -11.346 1.883 1.00 82.25 79 ARG A N 1
ATOM 608 C CA . ARG A 1 79 ? 9.513 -12.323 2.637 1.00 82.25 79 ARG A CA 1
ATOM 609 C C . ARG A 1 79 ? 8.029 -12.034 2.435 1.00 82.25 79 ARG A C 1
ATOM 611 O O . ARG A 1 79 ? 7.636 -10.868 2.413 1.00 82.25 79 ARG A O 1
ATOM 618 N N . SER A 1 80 ? 7.244 -13.100 2.326 1.00 77.94 80 SER A N 1
ATOM 619 C CA . SER A 1 80 ? 5.800 -12.996 2.183 1.00 77.94 80 SER A CA 1
ATOM 620 C C . SER A 1 80 ? 5.185 -12.189 3.315 1.00 77.94 80 SER A C 1
ATOM 622 O O . SER A 1 80 ? 5.505 -12.409 4.488 1.00 77.94 80 SER A O 1
ATOM 624 N N . LEU A 1 81 ? 4.313 -11.254 2.949 1.00 76.75 81 LEU A N 1
ATOM 625 C CA . LEU A 1 81 ? 3.570 -10.466 3.914 1.00 76.75 81 LEU A CA 1
ATOM 626 C C . LEU A 1 81 ? 2.445 -11.318 4.513 1.00 76.75 81 LEU A C 1
ATOM 628 O O . LEU A 1 81 ? 1.543 -11.746 3.799 1.00 76.75 81 LEU A O 1
ATOM 632 N N . SER A 1 82 ? 2.491 -11.553 5.825 1.00 73.81 82 SER A N 1
ATOM 633 C CA . SER A 1 82 ? 1.374 -12.130 6.575 1.00 73.81 82 SER A CA 1
ATOM 634 C C . SER A 1 82 ? 0.500 -11.000 7.111 1.00 73.81 82 SER A C 1
ATOM 636 O O . SER A 1 82 ? 0.920 -10.277 8.017 1.00 73.81 82 SER A O 1
ATOM 638 N N . LEU A 1 83 ? -0.692 -10.835 6.545 1.00 75.25 83 LEU A N 1
ATOM 639 C CA . LEU A 1 83 ? -1.709 -9.935 7.082 1.00 75.25 83 LEU A CA 1
ATOM 640 C C . LEU A 1 83 ? -2.685 -10.734 7.960 1.00 75.25 83 LEU A C 1
ATOM 642 O O . LEU A 1 83 ? -2.955 -11.892 7.635 1.00 75.25 83 LEU A O 1
ATOM 646 N N . PRO A 1 84 ? -3.186 -10.156 9.067 1.00 69.19 84 PRO A N 1
ATOM 647 C CA . PRO A 1 84 ? -4.259 -10.765 9.836 1.00 69.19 84 PRO A CA 1
ATOM 648 C C . PRO A 1 84 ? -5.494 -10.885 8.937 1.00 69.19 84 PRO A C 1
ATOM 650 O O . PRO A 1 84 ? -5.828 -9.939 8.218 1.00 69.19 84 PRO A O 1
ATOM 653 N N . VAL A 1 85 ? -6.104 -12.070 8.949 1.00 59.12 85 VAL A N 1
ATOM 654 C CA . VAL A 1 85 ? -7.318 -12.411 8.192 1.00 59.12 85 VAL A CA 1
ATOM 655 C C . VAL A 1 85 ? -8.526 -12.284 9.103 1.00 59.12 85 VAL A C 1
ATOM 657 O O . VAL A 1 85 ? -8.397 -12.711 10.273 1.00 59.12 85 VAL A O 1
#